Protein AF-A0AAJ2NTU5-F1 (afdb_monomer_lite)

pLDDT: mean 91.45, std 9.62, range [48.56, 97.56]

InterPro domains:
  IPR000914 Solute-binding protein family 5 domain [PF00496] (2-75)
  IPR039424 Solute-binding protein family 5 [PTHR30290] (4-75)

Organism: Alkalihalophilus pseudofirmus (NCBI:txid79885)

Radius of gyration: 15.28 Å; chains: 1; bounding box: 38×24×34 Å

Secondary structure (DSSP, 8-state):
--SS---SSSEEEEEEETTTEEEEEE-TT-TT---S-SEEEEE----HHHHHHHHHTTS-S--S---GGGHHHHHH--

Sequence (78 aa):
FLKKPVGSGPYKFVKWDRDDRVVLEGYKDYFAGEPKWRKVIVRAIPESSTRVGELLTGGVDIATDIPPNEWDRVNGEK

Foldseek 3Di:
DCQADDDLDQWGWDHDDPQFWTKIAGDQVRPVHTDPDRIDIDTNDPDLVVQLVCCLVVVDVDGPDNDPVCVCVNVVSD

Structure (mmCIF, N/CA/C/O backbone):
data_AF-A0AAJ2NTU5-F1
#
_entry.id   AF-A0AAJ2NTU5-F1
#
loop_
_atom_site.group_PDB
_atom_site.id
_atom_site.type_symbol
_atom_site.label_atom_id
_atom_site.label_alt_id
_atom_site.label_comp_id
_atom_site.label_asym_id
_atom_site.label_entity_id
_atom_site.label_seq_id
_atom_site.pdbx_PDB_ins_code
_atom_site.Cartn_x
_atom_site.Cartn_y
_atom_site.Cartn_z
_atom_site.occupancy
_atom_site.B_iso_or_equiv
_atom_site.auth_seq_id
_atom_site.auth_comp_id
_atom_site.auth_asym_id
_atom_site.auth_atom_id
_atom_site.pdbx_PDB_model_num
ATOM 1 N N . PHE A 1 1 ? -18.604 -15.315 3.080 1.00 50.25 1 PHE A N 1
ATOM 2 C CA . PHE A 1 1 ? -18.221 -15.117 4.490 1.00 50.25 1 PHE A CA 1
ATOM 3 C C . PHE A 1 1 ? -17.170 -13.996 4.528 1.00 50.25 1 PHE A C 1
ATOM 5 O O . PHE A 1 1 ? -16.373 -13.957 3.603 1.00 50.25 1 PHE A O 1
ATOM 12 N N . LEU A 1 2 ? -17.245 -13.037 5.468 1.00 57.81 2 LEU A N 1
ATOM 13 C CA . LEU A 1 2 ? -16.373 -11.838 5.618 1.00 57.81 2 LEU A CA 1
ATOM 14 C C . LEU A 1 2 ? -16.373 -10.761 4.494 1.00 57.81 2 LEU A C 1
ATOM 16 O O . LEU A 1 2 ? -15.326 -10.253 4.117 1.00 57.81 2 LEU A O 1
ATOM 20 N N . LYS A 1 3 ? -17.538 -10.324 3.986 1.00 71.12 3 LYS A N 1
ATOM 21 C CA . LYS A 1 3 ? -17.603 -9.199 3.011 1.00 71.12 3 LYS A CA 1
ATOM 22 C C . LYS A 1 3 ? -17.323 -7.805 3.614 1.00 71.12 3 LYS A C 1
ATOM 24 O O . LYS A 1 3 ? -17.134 -6.855 2.865 1.00 71.12 3 LYS A O 1
ATOM 29 N N . LYS A 1 4 ? -17.366 -7.674 4.945 1.00 82.25 4 LYS A N 1
ATOM 30 C CA . LYS A 1 4 ? -17.158 -6.426 5.702 1.00 82.25 4 LYS A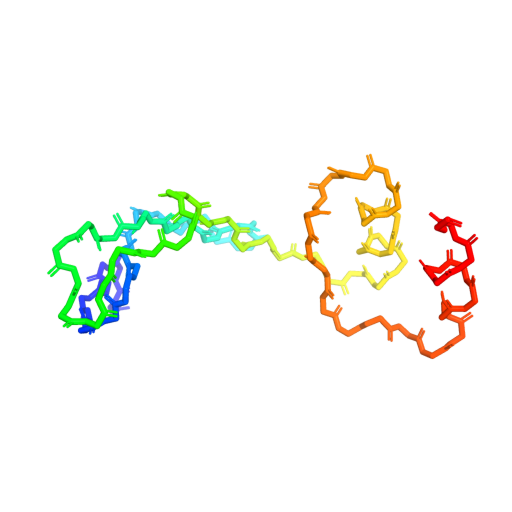 CA 1
ATOM 31 C C . LYS A 1 4 ? -16.396 -6.737 6.997 1.00 82.25 4 LYS A C 1
ATOM 33 O O . LYS A 1 4 ? -17.026 -6.851 8.047 1.00 82.25 4 LYS A O 1
ATOM 38 N N . PRO A 1 5 ? -15.083 -7.001 6.926 1.00 88.31 5 PRO A N 1
ATOM 39 C CA . PRO A 1 5 ? -14.294 -7.279 8.117 1.00 88.31 5 PRO A CA 1
ATOM 40 C C . PRO A 1 5 ? -14.277 -6.060 9.047 1.00 88.31 5 PRO A C 1
ATOM 42 O O . PRO A 1 5 ? -14.145 -4.922 8.598 1.00 88.31 5 PRO A O 1
ATOM 45 N N . VAL A 1 6 ? -14.398 -6.320 10.346 1.00 88.81 6 VAL A N 1
ATOM 46 C CA . VAL A 1 6 ? -14.239 -5.327 11.411 1.00 88.81 6 VAL A CA 1
ATOM 47 C C . VAL A 1 6 ? -13.093 -5.807 12.289 1.00 88.81 6 VAL A C 1
ATOM 49 O O . VAL A 1 6 ? -13.084 -6.960 12.715 1.00 88.81 6 VAL A O 1
ATOM 52 N N . GLY A 1 7 ? -12.117 -4.938 12.519 1.00 90.62 7 GLY A N 1
ATOM 53 C CA . GLY A 1 7 ? -10.947 -5.227 13.339 1.00 90.62 7 GLY A CA 1
ATOM 54 C C . GLY A 1 7 ? -10.587 -4.035 14.216 1.00 90.62 7 GLY A C 1
ATOM 55 O O . GLY A 1 7 ? -11.174 -2.962 14.095 1.00 90.62 7 GLY A O 1
ATOM 56 N N . SER A 1 8 ? -9.603 -4.227 15.086 1.00 93.38 8 SER A N 1
ATOM 57 C CA . SER A 1 8 ? -9.113 -3.216 16.024 1.00 93.38 8 SER A CA 1
ATOM 58 C C . SER A 1 8 ? -7.882 -2.472 15.505 1.00 93.38 8 SER A C 1
ATOM 60 O O . SER A 1 8 ? -7.093 -2.008 16.314 1.00 93.38 8 SER A O 1
ATOM 62 N N . GLY A 1 9 ? -7.654 -2.438 14.189 1.00 93.88 9 GLY A N 1
ATOM 63 C CA . GLY A 1 9 ? -6.484 -1.799 1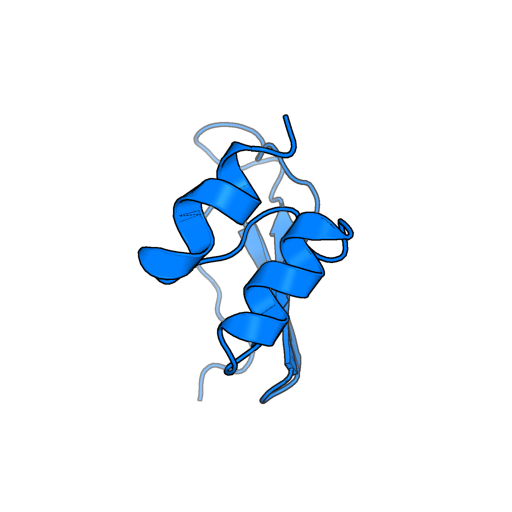3.579 1.00 93.88 9 GLY A CA 1
ATOM 64 C C . GLY A 1 9 ? -6.691 -0.308 13.266 1.00 93.88 9 GLY A C 1
ATOM 65 O O . GLY A 1 9 ? -7.818 0.187 13.337 1.00 93.88 9 GLY A O 1
ATOM 66 N N . PRO A 1 10 ? -5.626 0.406 12.852 1.00 95.94 10 PRO A N 1
ATOM 67 C CA . PRO A 1 10 ? -5.686 1.838 12.538 1.00 95.94 10 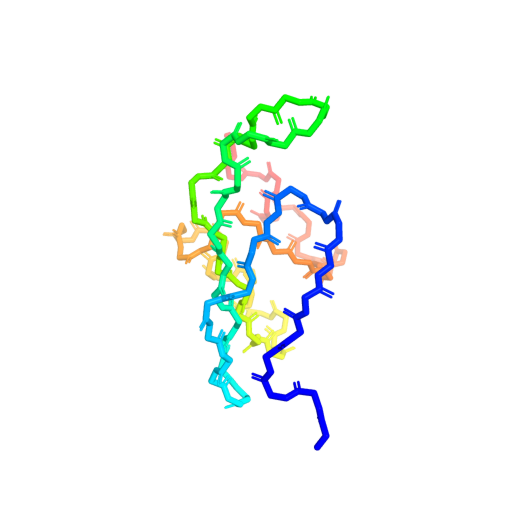PRO A CA 1
ATOM 68 C C . PRO A 1 10 ? -6.449 2.168 11.250 1.00 95.94 10 PRO A C 1
ATOM 70 O O . PRO A 1 10 ? -6.705 3.336 10.978 1.00 95.94 10 PRO A O 1
ATOM 73 N N . TYR A 1 11 ? -6.814 1.166 10.448 1.00 96.56 11 TYR A N 1
ATOM 74 C CA . TYR A 1 11 ? -7.510 1.353 9.180 1.00 96.56 11 TYR A CA 1
ATOM 75 C C . TYR A 1 11 ? -8.803 0.541 9.132 1.00 96.56 11 TYR A C 1
ATOM 77 O O . TYR A 1 11 ? -8.829 -0.644 9.468 1.00 96.56 11 TYR A O 1
ATOM 85 N N . LYS A 1 12 ? -9.876 1.185 8.676 1.00 95.00 12 LYS A N 1
ATOM 86 C CA . LYS A 1 12 ? -11.200 0.600 8.466 1.00 95.00 12 LYS A CA 1
ATOM 87 C C . LYS A 1 12 ? -11.328 0.094 7.037 1.00 95.00 12 LYS A C 1
ATOM 89 O O . LYS A 1 12 ? -10.910 0.758 6.091 1.00 95.00 12 LYS A O 1
ATOM 94 N N . PHE A 1 13 ? -11.955 -1.066 6.881 1.00 95.06 13 PHE A N 1
ATOM 95 C CA . PHE A 1 13 ? -12.301 -1.603 5.572 1.00 95.06 13 PHE A CA 1
ATOM 96 C C . PHE A 1 13 ? -13.387 -0.756 4.899 1.00 95.06 13 PHE A C 1
ATOM 98 O O . PHE A 1 13 ? -14.457 -0.564 5.476 1.00 95.06 13 PHE A O 1
ATOM 105 N N . VAL A 1 14 ? -13.133 -0.301 3.669 1.00 95.12 14 VAL A N 1
ATOM 106 C CA . VAL A 1 14 ? -14.110 0.448 2.862 1.00 95.12 14 VAL A CA 1
ATOM 107 C C . VAL A 1 14 ? -14.704 -0.444 1.778 1.00 95.12 14 VAL A C 1
ATOM 109 O O . VAL A 1 14 ? -15.922 -0.607 1.698 1.00 95.12 14 VAL A O 1
ATOM 112 N N . LYS A 1 15 ? -13.853 -1.024 0.926 1.00 94.25 15 LYS A N 1
ATOM 113 C CA . LYS A 1 15 ? -14.281 -1.805 -0.239 1.00 94.25 15 LYS A CA 1
ATOM 114 C C . LYS A 1 15 ? -13.217 -2.818 -0.636 1.00 94.25 15 LYS A C 1
ATOM 116 O O . LYS A 1 15 ? -12.024 -2.561 -0.498 1.00 94.25 15 LYS A O 1
ATOM 121 N N . TRP A 1 16 ? -13.668 -3.932 -1.197 1.00 94.25 16 TRP A N 1
ATOM 122 C CA . TRP A 1 16 ? -12.825 -4.866 -1.926 1.00 94.25 16 TRP A CA 1
ATOM 123 C C . TRP A 1 16 ? -13.397 -5.078 -3.320 1.00 94.25 16 TRP A C 1
ATOM 125 O O . TRP A 1 16 ? -14.517 -5.571 -3.467 1.00 94.25 16 TRP A O 1
ATOM 135 N N . ASP A 1 17 ? -12.612 -4.695 -4.318 1.00 94.44 17 ASP A N 1
ATOM 136 C CA . ASP A 1 17 ? -12.798 -5.080 -5.706 1.00 94.44 17 ASP A CA 1
ATOM 137 C C . ASP A 1 17 ? -11.939 -6.319 -5.951 1.00 94.44 17 ASP A C 1
ATOM 139 O O . ASP A 1 17 ? -10.708 -6.265 -5.867 1.00 94.44 17 ASP A O 1
ATOM 143 N N . ARG A 1 18 ? -12.603 -7.462 -6.152 1.00 91.50 18 ARG A N 1
ATOM 144 C CA . ARG A 1 18 ? -11.926 -8.749 -6.333 1.00 91.50 18 ARG A CA 1
ATOM 145 C C . ARG A 1 18 ? -10.977 -8.661 -7.530 1.00 91.50 18 ARG A C 1
ATOM 147 O O . ARG A 1 18 ? -11.354 -8.108 -8.555 1.00 91.50 18 ARG A O 1
ATOM 154 N N . ASP A 1 19 ? -9.771 -9.194 -7.350 1.00 92.00 19 ASP A N 1
ATOM 155 C CA . ASP A 1 19 ? -8.685 -9.212 -8.340 1.00 92.00 19 ASP A CA 1
ATOM 156 C C . ASP A 1 19 ? -8.172 -7.825 -8.787 1.00 92.00 19 ASP A C 1
ATOM 158 O O . A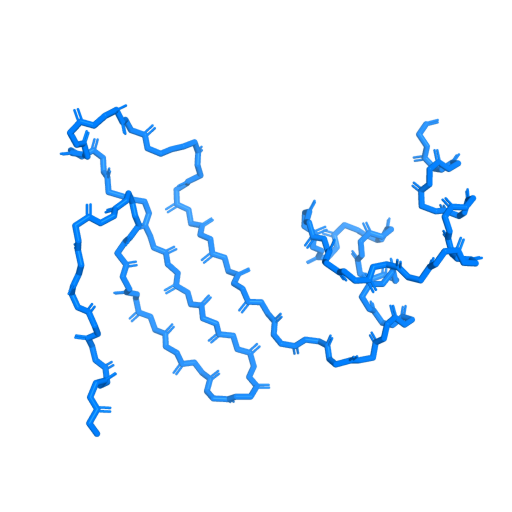SP A 1 19 ? -7.357 -7.745 -9.696 1.00 92.00 19 ASP A O 1
ATOM 162 N N . ASP A 1 20 ? -8.590 -6.736 -8.123 1.00 94.88 20 ASP A N 1
ATOM 163 C CA . ASP A 1 20 ? -8.130 -5.368 -8.413 1.00 94.88 20 ASP A CA 1
ATOM 164 C C . ASP A 1 20 ? -7.534 -4.700 -7.171 1.00 94.88 20 ASP A C 1
ATOM 166 O O . ASP A 1 20 ? -6.319 -4.520 -7.074 1.00 94.88 20 ASP A O 1
ATOM 170 N N . ARG A 1 21 ? -8.368 -4.321 -6.190 1.00 96.25 21 ARG A N 1
ATOM 171 C CA . ARG A 1 21 ? -7.895 -3.520 -5.054 1.00 96.25 21 ARG A CA 1
ATOM 172 C C . ARG A 1 21 ? -8.703 -3.675 -3.775 1.00 96.25 21 ARG A C 1
ATOM 174 O O . ARG A 1 21 ? -9.915 -3.886 -3.788 1.00 96.25 21 ARG A O 1
ATOM 181 N N . VAL A 1 22 ? -8.036 -3.446 -2.650 1.00 96.50 22 VAL A N 1
ATOM 182 C CA . VAL A 1 22 ? -8.657 -3.226 -1.340 1.00 96.50 22 VAL A CA 1
ATOM 183 C C . VAL A 1 22 ? -8.479 -1.764 -0.952 1.00 96.50 22 VAL A C 1
ATOM 185 O O . VAL A 1 22 ? -7.371 -1.233 -0.990 1.00 96.50 22 VAL A O 1
ATOM 188 N N . VAL A 1 23 ? -9.575 -1.112 -0.571 1.00 97.00 23 VAL A N 1
ATOM 189 C CA . VAL A 1 23 ? -9.582 0.277 -0.105 1.00 97.00 23 VAL A CA 1
ATOM 190 C C . VAL A 1 23 ? -9.808 0.301 1.398 1.00 97.00 23 VAL A C 1
ATOM 192 O O . VAL A 1 23 ? -10.787 -0.262 1.900 1.00 97.00 23 VAL A O 1
ATOM 195 N N . LEU A 1 24 ? -8.915 0.996 2.094 1.00 97.19 24 LEU A N 1
ATOM 196 C CA . LEU A 1 24 ? -8.956 1.215 3.529 1.00 97.19 24 LEU A CA 1
ATOM 197 C C . LEU A 1 24 ? -8.940 2.717 3.841 1.00 97.19 24 LEU A C 1
ATOM 199 O O . LEU A 1 24 ? -8.307 3.505 3.135 1.00 97.19 24 LEU A O 1
ATOM 203 N N . GLU A 1 25 ? -9.610 3.104 4.919 1.00 97.06 25 GLU A N 1
ATOM 204 C CA . GLU A 1 25 ? -9.658 4.481 5.420 1.00 97.06 25 GLU A CA 1
ATOM 205 C C . GLU A 1 25 ? -9.056 4.557 6.823 1.00 97.06 25 GLU A C 1
ATOM 207 O O . GLU A 1 25 ? -9.300 3.688 7.659 1.00 97.06 25 GLU A O 1
ATOM 212 N N . GLY A 1 26 ? -8.256 5.587 7.085 1.00 96.81 26 GLY A N 1
ATOM 213 C CA . GLY A 1 26 ? -7.641 5.805 8.388 1.00 96.81 26 GLY A CA 1
ATOM 214 C C . GLY A 1 26 ? -8.679 6.097 9.475 1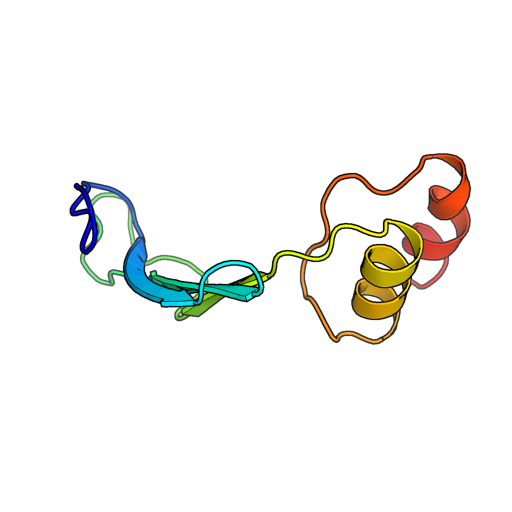.00 96.81 26 GLY A C 1
ATOM 215 O O . GLY A 1 26 ? -9.572 6.926 9.301 1.00 96.81 26 GLY A O 1
ATOM 216 N N . TYR A 1 27 ? -8.555 5.435 10.623 1.00 96.00 27 TYR A N 1
ATOM 217 C CA . TYR A 1 27 ? -9.364 5.709 11.803 1.00 96.00 27 TYR A CA 1
ATOM 218 C C . TYR A 1 27 ? -8.681 6.740 12.702 1.00 96.00 27 TYR A C 1
ATOM 220 O O . TYR A 1 27 ? -7.697 6.430 13.367 1.00 96.00 27 TYR A O 1
ATOM 228 N N . LYS A 1 28 ? -9.222 7.961 12.736 1.00 93.62 28 LYS A N 1
ATOM 229 C CA . LYS A 1 28 ? -8.639 9.080 13.493 1.00 93.62 28 LYS A CA 1
ATOM 230 C C . LYS A 1 28 ? -8.530 8.818 14.993 1.00 93.62 28 LYS A C 1
ATOM 232 O O . LYS A 1 28 ? -7.521 9.170 15.590 1.00 93.62 28 LYS A O 1
ATOM 237 N N . ASP A 1 29 ? -9.515 8.132 15.567 1.00 92.81 29 ASP A N 1
ATOM 238 C CA . ASP A 1 29 ? -9.573 7.854 17.007 1.00 92.81 29 ASP A CA 1
ATOM 239 C C . ASP A 1 29 ? -8.918 6.508 17.365 1.00 92.81 29 ASP A C 1
ATOM 241 O O . ASP A 1 29 ? -9.324 5.816 18.303 1.00 92.81 29 ASP A O 1
ATOM 245 N N . TYR A 1 30 ? -7.926 6.079 16.580 1.00 95.00 30 TYR A N 1
ATOM 246 C CA . TYR A 1 30 ? -7.164 4.873 16.876 1.00 95.00 30 TYR A CA 1
ATOM 247 C C . TYR A 1 30 ? -6.355 5.045 18.169 1.00 95.00 30 TYR A C 1
ATOM 249 O O . TYR A 1 30 ? -5.696 6.061 18.379 1.00 95.00 30 TYR A O 1
ATOM 257 N N . PHE A 1 31 ? -6.376 4.030 19.040 1.00 91.69 31 PHE A N 1
ATOM 258 C CA . PHE A 1 31 ? -5.862 4.127 20.414 1.00 91.69 31 PHE A CA 1
ATOM 259 C C . PHE A 1 31 ? -4.357 4.433 20.516 1.00 91.69 31 PHE A C 1
ATOM 261 O O . PHE A 1 31 ? -3.910 4.921 21.549 1.00 91.69 31 PHE A O 1
ATOM 268 N N . ALA A 1 32 ? -3.574 4.146 19.470 1.00 92.56 32 ALA A N 1
ATOM 269 C CA . ALA A 1 32 ? -2.139 4.439 19.414 1.00 92.56 32 ALA A CA 1
ATOM 270 C C . ALA A 1 32 ? -1.807 5.693 18.577 1.00 92.56 32 ALA A C 1
ATOM 272 O O . ALA A 1 32 ? -0.650 5.893 18.208 1.00 92.56 32 ALA A O 1
ATOM 273 N N . GLY A 1 33 ? -2.809 6.525 18.276 1.00 92.50 33 GLY A N 1
ATOM 274 C CA . GLY A 1 33 ? -2.675 7.769 17.517 1.00 92.50 33 GLY A CA 1
ATOM 275 C C . GLY A 1 33 ? -3.229 7.691 16.092 1.00 92.50 33 GLY A C 1
ATOM 276 O O . GLY A 1 33 ? -3.433 6.609 15.540 1.00 92.50 33 GLY A O 1
ATOM 277 N N . GLU A 1 34 ? -3.468 8.861 15.492 1.00 93.38 34 GLU A N 1
ATOM 278 C CA . GLU A 1 34 ? -4.025 8.975 14.139 1.00 93.38 34 GLU A CA 1
ATOM 279 C C . GLU A 1 34 ? -3.081 8.337 13.093 1.00 93.38 34 GLU A C 1
ATOM 281 O O . GLU A 1 34 ? -1.871 8.596 13.102 1.00 93.38 34 GLU A O 1
ATOM 286 N N . PRO A 1 35 ? -3.599 7.504 12.168 1.00 95.12 35 PRO A N 1
ATOM 287 C CA . PRO A 1 35 ? -2.799 6.938 11.089 1.00 95.12 35 PRO A CA 1
ATOM 288 C C . PRO A 1 35 ? -2.229 8.019 10.167 1.00 95.12 35 PRO A C 1
ATOM 290 O O . PRO A 1 35 ? -2.909 8.970 9.791 1.00 95.12 35 PRO A O 1
ATOM 293 N N . LYS A 1 36 ? -0.984 7.812 9.718 1.00 93.81 36 LYS A N 1
ATOM 294 C CA . LYS A 1 36 ? -0.279 8.746 8.822 1.00 93.81 36 LYS A CA 1
ATOM 295 C C . LYS A 1 36 ? -1.003 8.973 7.494 1.00 93.81 36 LYS A C 1
ATOM 297 O O . LYS A 1 36 ? -0.983 10.082 6.967 1.00 93.81 36 LYS A O 1
ATOM 302 N N . TRP A 1 37 ? -1.620 7.930 6.942 1.00 94.88 37 TRP A N 1
ATOM 303 C CA . TRP A 1 37 ? -2.353 8.015 5.684 1.00 94.88 37 TRP A CA 1
ATOM 304 C C . TRP A 1 37 ? -3.852 8.043 5.949 1.00 94.88 37 TRP A C 1
ATOM 306 O O . TRP A 1 37 ? -4.388 7.219 6.684 1.00 94.88 37 TRP A O 1
ATOM 316 N N . ARG A 1 38 ? -4.562 8.966 5.296 1.00 95.19 38 ARG A N 1
ATOM 317 C CA . ARG A 1 38 ? -6.031 9.014 5.374 1.00 95.19 38 ARG A CA 1
ATOM 318 C C . ARG A 1 38 ? -6.692 7.891 4.579 1.00 95.19 38 ARG A C 1
ATOM 320 O O . ARG A 1 38 ? -7.764 7.428 4.950 1.00 95.19 38 ARG A O 1
ATOM 327 N N . LYS A 1 39 ? -6.060 7.456 3.490 1.00 96.56 39 LYS A N 1
ATOM 328 C CA . LYS A 1 39 ? -6.559 6.410 2.597 1.00 96.56 39 LYS A CA 1
ATOM 329 C C . LYS A 1 39 ? -5.402 5.518 2.183 1.00 96.56 39 LYS A C 1
ATOM 331 O O . LYS A 1 39 ? -4.357 6.024 1.792 1.00 96.56 39 LYS A O 1
ATOM 336 N N . VAL A 1 40 ? -5.615 4.211 2.244 1.00 97.19 40 VAL A N 1
ATOM 337 C CA . VAL A 1 40 ? -4.664 3.203 1.771 1.00 97.19 40 VAL A CA 1
ATOM 338 C C . VAL A 1 40 ? -5.367 2.364 0.715 1.00 97.19 40 VAL A C 1
ATOM 340 O O . VAL A 1 40 ? -6.472 1.868 0.939 1.00 97.19 40 VAL A O 1
ATOM 343 N N . ILE A 1 41 ? -4.745 2.238 -0.454 1.00 97.56 41 ILE A N 1
ATOM 344 C CA . ILE A 1 41 ? -5.240 1.411 -1.554 1.00 97.56 41 ILE A CA 1
ATOM 345 C C . ILE A 1 41 ? -4.197 0.334 -1.809 1.00 97.56 41 ILE A C 1
ATOM 347 O O . ILE A 1 41 ? -3.093 0.628 -2.251 1.00 97.56 41 ILE A O 1
ATOM 351 N N . VAL A 1 42 ? -4.558 -0.915 -1.539 1.00 96.75 42 VAL A N 1
ATOM 352 C CA . VAL A 1 42 ? -3.716 -2.071 -1.848 1.00 96.75 42 VAL A CA 1
ATOM 353 C C . VAL A 1 42 ? -4.170 -2.613 -3.195 1.00 96.75 42 VAL A C 1
ATOM 355 O O . VAL A 1 42 ? -5.292 -3.106 -3.296 1.00 96.75 42 VAL A O 1
ATOM 358 N N . ARG A 1 43 ? -3.336 -2.480 -4.228 1.00 97.06 43 ARG A N 1
ATOM 359 C CA . ARG A 1 43 ? -3.613 -2.979 -5.585 1.00 97.06 43 ARG A CA 1
ATOM 360 C C . ARG A 1 43 ? -2.980 -4.355 -5.780 1.00 97.06 43 ARG A C 1
ATOM 362 O O . ARG A 1 43 ? -1.834 -4.567 -5.391 1.00 97.06 43 ARG A O 1
ATOM 369 N N . ALA A 1 44 ? -3.711 -5.267 -6.403 1.00 95.75 44 ALA A N 1
ATOM 370 C CA . ALA A 1 44 ? -3.199 -6.552 -6.845 1.00 95.75 44 ALA A CA 1
ATOM 371 C C . ALA A 1 44 ? -2.531 -6.370 -8.214 1.00 95.75 44 ALA A C 1
ATOM 373 O O . ALA A 1 44 ? -3.203 -6.222 -9.228 1.00 95.75 44 ALA A O 1
ATOM 374 N N . ILE A 1 45 ? -1.199 -6.346 -8.233 1.00 95.69 45 ILE A N 1
ATOM 375 C CA . ILE A 1 45 ? -0.397 -6.260 -9.459 1.00 95.69 45 ILE A CA 1
ATOM 376 C C . ILE A 1 45 ? 0.529 -7.484 -9.466 1.00 95.69 45 ILE A C 1
ATOM 378 O O . ILE A 1 45 ? 1.572 -7.450 -8.803 1.00 95.69 45 ILE A O 1
ATOM 382 N N . PRO A 1 46 ? 0.136 -8.593 -10.118 1.00 94.62 46 PRO A N 1
ATOM 383 C CA . PRO A 1 46 ? 0.872 -9.858 -10.049 1.00 94.62 46 PRO A CA 1
ATOM 384 C C . PRO A 1 46 ? 2.268 -9.789 -10.679 1.00 94.62 46 PRO A C 1
ATOM 386 O O . PRO A 1 46 ? 3.235 -10.317 -10.122 1.00 94.62 46 PRO A O 1
ATOM 389 N N . GLU A 1 47 ? 2.398 -9.097 -11.807 1.00 95.31 47 GLU A N 1
ATOM 390 C CA . GLU A 1 47 ? 3.636 -9.008 -12.574 1.00 95.31 47 GLU A CA 1
ATOM 391 C C . GLU A 1 47 ? 4.630 -8.055 -11.900 1.00 95.31 47 GLU A C 1
ATOM 393 O O . GLU A 1 47 ? 4.356 -6.872 -11.680 1.00 95.31 47 GLU A O 1
ATOM 398 N N . SER A 1 48 ? 5.822 -8.565 -11.585 1.00 94.12 48 SER A N 1
ATOM 399 C CA . SER A 1 48 ? 6.868 -7.802 -10.896 1.00 94.12 48 SER A CA 1
ATOM 400 C C . SER A 1 48 ? 7.373 -6.610 -11.708 1.00 94.12 48 SER A C 1
ATOM 402 O O . SER A 1 48 ? 7.562 -5.532 -11.150 1.00 94.12 48 SER A O 1
ATOM 404 N N . SER A 1 49 ? 7.536 -6.769 -13.023 1.00 93.38 49 SER A N 1
ATOM 405 C CA . SER A 1 49 ? 7.936 -5.684 -13.926 1.00 93.38 49 SER A CA 1
ATOM 406 C C . SER A 1 49 ? 6.917 -4.543 -13.939 1.00 93.38 49 SER A C 1
ATOM 408 O O . SER A 1 49 ? 7.305 -3.376 -13.913 1.00 93.38 49 SER A O 1
ATOM 410 N N . THR A 1 50 ? 5.622 -4.868 -13.902 1.00 95.31 50 THR A N 1
ATOM 411 C CA . THR A 1 50 ? 4.543 -3.879 -13.792 1.00 95.31 50 THR A CA 1
ATOM 412 C C . THR A 1 50 ? 4.589 -3.164 -12.445 1.00 95.31 50 THR A C 1
ATOM 414 O O . THR A 1 50 ? 4.502 -1.941 -12.414 1.00 95.31 50 THR A O 1
ATOM 417 N N . ARG A 1 51 ? 4.797 -3.886 -11.330 1.00 95.50 51 ARG A N 1
ATOM 418 C CA . ARG A 1 51 ? 4.962 -3.256 -10.005 1.00 95.50 51 ARG A CA 1
ATOM 419 C C . ARG A 1 51 ? 6.124 -2.267 -9.973 1.00 95.50 51 ARG A C 1
ATOM 421 O O . ARG A 1 51 ? 5.961 -1.168 -9.456 1.00 95.50 51 ARG A O 1
ATOM 428 N N . VAL A 1 52 ? 7.274 -2.647 -10.532 1.00 95.25 52 VAL A N 1
ATOM 429 C CA . VAL A 1 52 ? 8.450 -1.768 -10.630 1.00 95.25 52 VAL A CA 1
ATOM 430 C C . VAL A 1 52 ? 8.130 -0.543 -11.487 1.00 95.25 52 VAL A C 1
ATOM 432 O O . VAL A 1 52 ? 8.392 0.576 -11.062 1.00 95.25 52 VAL A O 1
ATOM 435 N N . GLY A 1 53 ? 7.511 -0.727 -12.657 1.00 94.88 53 GLY A N 1
ATOM 436 C CA . GLY A 1 53 ? 7.119 0.383 -13.530 1.00 94.88 53 GLY A CA 1
ATOM 437 C C . GLY A 1 53 ? 6.163 1.376 -12.861 1.00 94.88 53 GLY A C 1
ATOM 438 O O . GLY A 1 53 ? 6.352 2.585 -12.969 1.00 94.88 53 GLY A O 1
ATOM 439 N N . GLU A 1 54 ? 5.173 0.884 -12.119 1.00 95.56 54 GLU A N 1
ATOM 440 C CA . GLU A 1 54 ? 4.238 1.729 -11.366 1.00 95.56 54 GLU A CA 1
ATOM 441 C C . GLU A 1 54 ? 4.931 2.474 -10.219 1.00 95.56 54 GLU A C 1
ATOM 443 O O . GLU A 1 54 ? 4.580 3.617 -9.943 1.00 95.56 54 GLU A O 1
ATOM 448 N N . LEU A 1 55 ? 5.922 1.861 -9.563 1.00 95.25 55 LEU A N 1
ATOM 449 C CA . LEU A 1 55 ? 6.686 2.524 -8.505 1.00 95.25 55 LEU A CA 1
ATOM 450 C C . LEU A 1 55 ? 7.525 3.680 -9.068 1.00 95.25 55 LEU A C 1
ATOM 452 O O . LEU A 1 55 ? 7.479 4.783 -8.536 1.00 95.25 55 LEU A O 1
ATO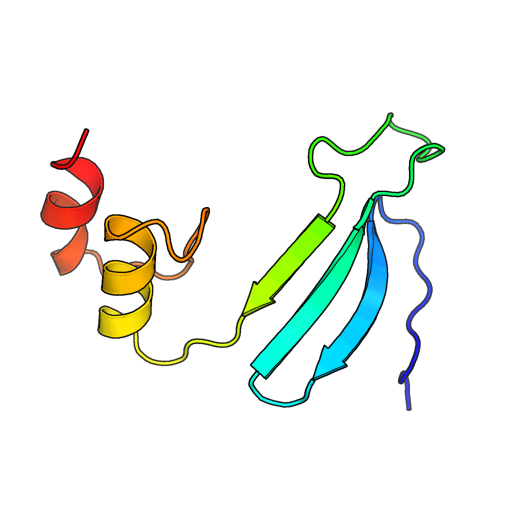M 456 N N . LEU A 1 56 ? 8.245 3.443 -10.168 1.00 93.94 56 LEU A N 1
ATOM 457 C CA . LEU A 1 56 ? 9.103 4.452 -10.806 1.00 93.94 56 LEU A CA 1
ATOM 458 C C . LEU A 1 56 ? 8.296 5.624 -11.385 1.00 93.94 56 LEU A C 1
ATOM 460 O O . LEU A 1 56 ? 8.708 6.775 -11.321 1.00 93.94 56 LEU A O 1
ATOM 464 N N . THR A 1 57 ? 7.107 5.347 -11.925 1.00 95.38 57 THR A N 1
ATOM 465 C CA . THR A 1 57 ? 6.226 6.386 -12.488 1.00 95.38 57 THR A CA 1
ATOM 466 C C . THR A 1 57 ? 5.371 7.106 -11.440 1.00 95.38 57 THR A C 1
ATOM 468 O O . THR A 1 57 ? 4.648 8.040 -11.786 1.00 95.38 57 THR A O 1
ATOM 471 N N . GLY A 1 58 ? 5.427 6.692 -10.168 1.00 94.44 58 GLY A N 1
ATOM 472 C CA . GLY A 1 58 ? 4.600 7.243 -9.090 1.00 94.44 58 GLY A CA 1
ATOM 473 C C . GLY A 1 58 ? 3.130 6.802 -9.125 1.00 94.44 58 GLY A C 1
ATOM 474 O O . GLY A 1 58 ? 2.287 7.407 -8.466 1.00 94.44 58 GLY A O 1
ATOM 475 N N . GLY A 1 59 ? 2.798 5.750 -9.880 1.00 95.25 59 GLY A N 1
ATOM 476 C CA . GLY A 1 59 ? 1.477 5.109 -9.873 1.00 95.25 59 GLY A CA 1
ATOM 477 C C . GLY A 1 59 ? 1.169 4.357 -8.571 1.00 95.25 59 GLY A C 1
ATOM 478 O O . GLY A 1 59 ? -0.003 4.151 -8.229 1.00 95.25 59 GLY A O 1
ATOM 479 N N . VAL A 1 60 ? 2.209 3.975 -7.820 1.00 96.44 60 VAL A N 1
ATOM 480 C CA . VAL A 1 60 ? 2.117 3.483 -6.438 1.00 96.44 60 VAL A CA 1
ATOM 481 C C . VAL A 1 60 ? 3.190 4.120 -5.557 1.00 96.44 60 VAL A C 1
ATOM 483 O O . VAL A 1 60 ? 4.317 4.324 -5.994 1.00 96.44 60 VAL A O 1
ATOM 486 N N . ASP A 1 61 ? 2.855 4.375 -4.291 1.00 95.56 61 ASP A N 1
ATOM 487 C CA . ASP A 1 61 ? 3.809 4.917 -3.311 1.00 95.56 61 ASP A CA 1
ATOM 488 C C . ASP A 1 61 ? 4.757 3.842 -2.750 1.00 95.56 61 ASP A C 1
ATOM 490 O O . ASP A 1 61 ? 5.862 4.133 -2.298 1.00 95.56 61 ASP A O 1
ATOM 494 N N . ILE A 1 62 ? 4.294 2.588 -2.715 1.00 94.94 62 ILE A N 1
ATOM 495 C CA . ILE A 1 62 ? 5.008 1.436 -2.159 1.00 94.94 62 ILE A CA 1
ATOM 496 C C . ILE A 1 62 ? 4.705 0.222 -3.037 1.00 94.94 62 ILE A C 1
ATOM 498 O O . ILE A 1 62 ? 3.543 -0.055 -3.338 1.00 94.94 62 ILE A O 1
ATOM 502 N N . ALA A 1 63 ? 5.738 -0.544 -3.384 1.00 95.44 63 ALA A N 1
ATOM 503 C CA . ALA A 1 63 ? 5.606 -1.841 -4.037 1.00 95.44 63 ALA A CA 1
ATOM 504 C C . ALA A 1 63 ? 6.334 -2.926 -3.228 1.00 95.44 63 ALA A C 1
ATOM 506 O O . ALA A 1 63 ? 7.407 -2.689 -2.674 1.00 95.44 63 ALA A O 1
ATOM 507 N N . THR A 1 64 ? 5.733 -4.115 -3.147 1.00 93.19 64 THR A N 1
ATOM 508 C CA . THR A 1 64 ? 6.325 -5.293 -2.497 1.00 93.19 64 THR A CA 1
ATOM 509 C C . THR A 1 64 ? 6.973 -6.211 -3.528 1.00 93.19 64 THR A C 1
ATOM 511 O O . THR A 1 64 ? 6.693 -6.119 -4.729 1.00 93.19 64 THR A O 1
ATOM 514 N N . ASP A 1 65 ? 7.832 -7.116 -3.052 1.00 91.88 65 ASP A N 1
ATOM 515 C CA . ASP A 1 65 ? 8.424 -8.185 -3.865 1.00 91.88 65 ASP A CA 1
ATOM 516 C C . ASP A 1 65 ? 9.135 -7.648 -5.116 1.00 91.88 65 ASP A C 1
ATOM 518 O O . ASP A 1 65 ? 8.907 -8.121 -6.236 1.00 91.88 65 ASP A O 1
ATOM 522 N N . ILE A 1 66 ? 9.953 -6.607 -4.921 1.00 92.44 66 ILE A N 1
ATOM 523 C CA . ILE A 1 66 ? 10.845 -6.076 -5.953 1.00 92.44 66 ILE A CA 1
ATOM 524 C C . ILE A 1 66 ? 11.941 -7.116 -6.214 1.00 92.44 66 ILE A C 1
ATOM 526 O O . ILE A 1 66 ? 12.654 -7.488 -5.277 1.00 92.44 66 ILE A O 1
ATOM 530 N N . PRO A 1 67 ? 12.090 -7.605 -7.457 1.00 93.19 67 PRO A N 1
ATOM 531 C CA . PRO A 1 67 ? 13.149 -8.543 -7.796 1.00 93.19 67 PRO A CA 1
ATOM 532 C C . PRO A 1 67 ? 14.536 -7.940 -7.521 1.00 93.19 67 PRO A C 1
ATOM 534 O O . PRO A 1 67 ? 14.761 -6.781 -7.871 1.00 93.19 67 PRO A O 1
ATOM 537 N N . PRO A 1 68 ? 15.498 -8.699 -6.963 1.00 92.38 68 PRO A N 1
ATOM 538 C CA . PRO A 1 68 ? 16.838 -8.175 -6.686 1.00 92.38 68 PRO A CA 1
ATOM 539 C C . PRO A 1 68 ? 17.552 -7.600 -7.917 1.00 92.38 68 PRO A C 1
ATOM 541 O O . PRO A 1 68 ? 18.313 -6.648 -7.796 1.00 92.38 68 PRO A O 1
ATOM 544 N N . ASN A 1 69 ? 17.278 -8.132 -9.111 1.00 93.31 69 ASN A N 1
ATOM 545 C CA . ASN A 1 69 ? 17.839 -7.636 -10.371 1.00 93.31 69 ASN A CA 1
ATOM 546 C C . ASN A 1 69 ? 17.246 -6.290 -10.834 1.00 93.31 69 ASN A C 1
ATOM 548 O O . ASN A 1 69 ? 17.790 -5.686 -11.750 1.00 93.31 69 ASN A O 1
ATOM 552 N N . GLU A 1 70 ? 16.151 -5.821 -10.231 1.00 92.56 70 GLU A N 1
ATOM 553 C CA . GLU A 1 70 ? 15.571 -4.490 -10.475 1.00 92.56 70 GLU A CA 1
ATOM 554 C C . GLU A 1 70 ? 16.031 -3.464 -9.420 1.00 92.56 70 GLU A C 1
ATOM 556 O O . GLU A 1 70 ? 15.655 -2.294 -9.489 1.00 92.56 70 GLU A O 1
ATOM 561 N N . TRP A 1 71 ? 16.845 -3.875 -8.437 1.00 90.38 71 TRP A N 1
ATOM 562 C CA . TRP A 1 71 ? 17.247 -3.024 -7.313 1.00 90.38 71 TRP A CA 1
ATOM 563 C C . TRP A 1 71 ? 17.951 -1.741 -7.756 1.00 90.38 71 TRP A C 1
ATOM 565 O O . TRP A 1 71 ? 17.574 -0.657 -7.315 1.00 90.38 71 TRP A O 1
ATOM 575 N N . ASP A 1 72 ? 18.930 -1.849 -8.654 1.00 91.44 72 ASP A N 1
ATOM 576 C CA . ASP A 1 72 ? 19.702 -0.692 -9.121 1.00 91.44 72 ASP A CA 1
ATOM 577 C C . ASP A 1 72 ? 18.811 0.342 -9.811 1.00 91.44 72 ASP A C 1
ATOM 579 O O . ASP A 1 72 ? 19.014 1.545 -9.667 1.00 91.44 72 ASP A O 1
ATOM 583 N N . ARG A 1 73 ? 17.771 -0.124 -10.502 1.00 89.50 73 ARG A N 1
ATOM 584 C CA . ARG A 1 73 ? 16.804 0.732 -11.185 1.00 89.50 73 ARG A CA 1
ATOM 585 C C . ARG A 1 73 ? 15.890 1.464 -10.202 1.00 89.50 73 ARG A C 1
ATOM 587 O O . ARG A 1 73 ? 15.618 2.639 -10.395 1.00 89.50 73 ARG A O 1
ATOM 594 N N . VAL A 1 74 ? 15.445 0.795 -9.137 1.00 90.38 74 VAL A N 1
ATOM 595 C CA . VAL A 1 74 ? 14.584 1.399 -8.101 1.00 90.38 74 VAL A CA 1
ATOM 596 C C . VAL A 1 74 ? 15.363 2.324 -7.165 1.00 90.38 74 VAL A C 1
ATOM 598 O O . VAL A 1 74 ? 14.854 3.362 -6.754 1.00 90.38 74 VAL A O 1
ATOM 601 N N . ASN A 1 75 ? 16.593 1.959 -6.804 1.00 87.19 75 ASN A N 1
ATOM 602 C CA . ASN A 1 75 ? 17.416 2.733 -5.876 1.00 87.19 75 ASN A CA 1
ATOM 603 C C . ASN A 1 75 ? 18.181 3.875 -6.567 1.00 87.19 75 ASN A C 1
ATOM 605 O O . ASN A 1 75 ? 18.518 4.859 -5.913 1.00 87.19 75 ASN A O 1
ATOM 609 N N . GLY A 1 76 ? 18.467 3.737 -7.865 1.00 75.50 76 GLY A N 1
ATOM 610 C CA . GLY A 1 76 ? 19.210 4.717 -8.656 1.00 75.50 76 GLY A CA 1
ATOM 611 C C . GLY A 1 76 ? 18.404 5.943 -9.091 1.00 75.50 76 GLY A C 1
ATOM 612 O O . GLY A 1 76 ? 19.013 6.954 -9.418 1.00 75.50 76 GLY A O 1
ATOM 613 N N . GLU A 1 77 ? 17.067 5.900 -9.062 1.00 61.12 77 GLU A N 1
ATOM 614 C CA . GLU A 1 77 ? 16.200 7.059 -9.357 1.00 61.12 77 GLU A CA 1
ATOM 615 C C . GLU A 1 77 ? 15.937 7.962 -8.130 1.00 61.12 77 GLU A C 1
ATOM 617 O O . GLU A 1 77 ? 14.847 8.510 -7.966 1.00 61.12 77 GLU A O 1
ATOM 622 N N . LYS A 1 78 ? 16.933 8.139 -7.254 1.00 48.56 78 LYS A N 1
ATOM 623 C CA . LYS A 1 78 ? 16.883 9.141 -6.176 1.00 48.56 78 LYS A CA 1
ATOM 624 C C . LYS A 1 78 ? 17.752 10.354 -6.457 1.00 48.56 78 LYS A C 1
ATOM 626 O O . LYS A 1 78 ? 18.928 10.161 -6.829 1.00 48.56 78 LYS A O 1
#